Protein AF-0000000073179823 (afdb_homodimer)

Structure (mmCIF, N/CA/C/O backbone):
data_AF-0000000073179823-model_v1
#
loop_
_entity.id
_entity.type
_entity.pdbx_description
1 polymer 'Uncharacterized protein'
#
loop_
_atom_site.group_PDB
_atom_site.id
_atom_site.type_symbol
_atom_site.label_atom_id
_atom_site.label_alt_id
_atom_site.label_comp_id
_atom_site.label_asym_id
_atom_site.label_entity_id
_atom_site.label_seq_id
_atom_site.pdbx_PDB_ins_code
_atom_site.Cartn_x
_atom_site.Cartn_y
_atom_site.Cartn_z
_atom_site.occupancy
_atom_site.B_iso_or_equiv
_atom_site.auth_seq_id
_atom_site.auth_comp_id
_atom_site.auth_asym_id
_atom_site.auth_atom_id
_atom_site.pdbx_PDB_model_num
ATOM 1 N N . MET A 1 1 ? -16.906 -17.562 -15.625 1 57.34 1 MET A N 1
ATOM 2 C CA . MET A 1 1 ? -16.188 -16.344 -15.234 1 57.34 1 MET A CA 1
ATOM 3 C C . MET A 1 1 ? -14.695 -16.5 -15.531 1 57.34 1 MET A C 1
ATOM 5 O O . MET A 1 1 ? -14.164 -17.609 -15.539 1 57.34 1 MET A O 1
ATOM 9 N N . PRO A 1 2 ? -14.234 -15.398 -16.219 1 68.88 2 PRO A N 1
ATOM 10 C CA . PRO A 1 2 ? -12.828 -15.617 -16.562 1 68.88 2 PRO A CA 1
ATOM 11 C C . PRO A 1 2 ? -12 -16.094 -15.367 1 68.88 2 PRO A C 1
ATOM 13 O O . PRO A 1 2 ? -12.305 -15.758 -14.227 1 68.88 2 PRO A O 1
ATOM 16 N N . GLU A 1 3 ? -11.172 -17 -15.492 1 86.12 3 GLU A N 1
ATOM 17 C CA . GLU A 1 3 ? -10.344 -17.562 -14.43 1 86.12 3 GLU A CA 1
ATOM 18 C C . GLU A 1 3 ? -9.469 -16.484 -13.789 1 86.12 3 GLU A C 1
ATOM 20 O O . GLU A 1 3 ? -8.852 -15.672 -14.484 1 86.12 3 GLU A O 1
ATOM 25 N N . LYS A 1 4 ? -9.68 -16.203 -12.453 1 91.19 4 LYS A N 1
ATOM 26 C CA . LYS A 1 4 ? -8.828 -15.273 -11.711 1 91.19 4 LYS A CA 1
ATOM 27 C C . LYS A 1 4 ? -7.359 -15.664 -11.812 1 91.19 4 LYS A C 1
ATOM 29 O O . LYS A 1 4 ? -7.023 -16.844 -11.711 1 91.19 4 LYS A O 1
ATOM 34 N N . HIS A 1 5 ? -6.598 -14.664 -12.148 1 94.62 5 HIS A N 1
ATOM 35 C CA . HIS A 1 5 ? -5.152 -14.875 -12.227 1 94.62 5 HIS A CA 1
ATOM 36 C C . HIS A 1 5 ? -4.395 -13.57 -11.992 1 94.62 5 HIS A C 1
ATOM 38 O O . HIS A 1 5 ? -4.695 -12.555 -12.617 1 94.62 5 HIS A O 1
ATOM 44 N N . ILE A 1 6 ? -3.389 -13.648 -11.102 1 95.81 6 ILE A N 1
ATOM 45 C CA . ILE A 1 6 ? -2.467 -12.539 -10.906 1 95.81 6 ILE A CA 1
ATOM 46 C C . ILE A 1 6 ? -1.133 -12.852 -11.586 1 95.81 6 ILE A C 1
ATOM 48 O O . ILE A 1 6 ? -0.466 -13.828 -11.234 1 95.81 6 ILE A O 1
ATOM 52 N N . SER A 1 7 ? -0.874 -12.07 -12.539 1 95.38 7 SER A N 1
ATOM 53 C CA . SER A 1 7 ? 0.354 -12.336 -13.281 1 95.38 7 SER A CA 1
ATOM 54 C C . SER A 1 7 ? 1.584 -11.906 -12.484 1 95.38 7 SER A C 1
ATOM 56 O O . SER A 1 7 ? 1.504 -11.023 -11.633 1 95.38 7 SER A O 1
ATOM 58 N N . SER A 1 8 ? 2.744 -12.516 -12.758 1 96.5 8 SER A N 1
ATOM 59 C CA . SER A 1 8 ? 4.008 -12.125 -12.141 1 96.5 8 SER A CA 1
ATOM 60 C C . SER A 1 8 ? 4.371 -10.68 -12.492 1 96.5 8 SER A C 1
ATOM 62 O O . SER A 1 8 ? 4.91 -9.953 -11.656 1 96.5 8 SER A O 1
ATOM 64 N N . ASP A 1 9 ? 4.066 -10.289 -13.766 1 96.94 9 ASP A N 1
ATOM 65 C CA . ASP A 1 9 ? 4.355 -8.93 -14.203 1 96.94 9 ASP A CA 1
ATOM 66 C C . ASP A 1 9 ? 3.562 -7.91 -13.383 1 96.94 9 ASP A C 1
ATOM 68 O O . ASP A 1 9 ? 4.078 -6.848 -13.031 1 96.94 9 ASP A O 1
ATOM 72 N N . PHE A 1 10 ? 2.297 -8.25 -13.141 1 97.75 10 PHE A N 1
ATOM 73 C CA . PHE A 1 10 ? 1.471 -7.375 -12.32 1 97.75 10 PHE A CA 1
ATOM 74 C C . PHE A 1 10 ? 2.064 -7.23 -10.922 1 97.75 10 PHE A C 1
ATOM 76 O O . PHE A 1 10 ? 2.164 -6.117 -10.398 1 97.75 10 PHE A O 1
ATOM 83 N N . ILE A 1 11 ? 2.469 -8.281 -10.281 1 98.31 11 ILE A N 1
ATOM 84 C CA . ILE A 1 11 ? 3.039 -8.273 -8.938 1 98.31 11 ILE A CA 1
ATOM 85 C C . ILE A 1 11 ? 4.305 -7.418 -8.922 1 98.31 11 ILE A C 1
ATOM 87 O O . ILE A 1 11 ? 4.453 -6.531 -8.078 1 98.31 11 ILE A O 1
ATOM 91 N N . LYS A 1 12 ? 5.191 -7.645 -9.859 1 98.06 12 LYS A N 1
ATOM 92 C CA . LYS A 1 12 ? 6.453 -6.91 -9.922 1 98.06 12 LYS A CA 1
ATOM 93 C C . LYS A 1 12 ? 6.211 -5.414 -10.086 1 98.06 12 LYS A C 1
ATOM 95 O O . LYS A 1 12 ? 6.793 -4.602 -9.359 1 98.06 12 LYS A O 1
ATOM 100 N N . THR A 1 13 ? 5.359 -5.09 -11.023 1 98.25 13 THR A N 1
ATOM 101 C CA . THR A 1 13 ? 5.082 -3.691 -11.32 1 98.25 13 THR A CA 1
ATOM 102 C C . THR A 1 13 ? 4.465 -2.992 -10.109 1 98.25 13 THR A C 1
ATOM 104 O O . THR A 1 13 ? 4.887 -1.894 -9.742 1 98.25 13 THR A O 1
ATOM 107 N N . THR A 1 14 ? 3.453 -3.639 -9.531 1 98.31 14 THR A N 1
ATOM 108 C CA . THR A 1 14 ? 2.758 -2.984 -8.43 1 98.31 14 THR A CA 1
ATOM 109 C C . THR A 1 14 ? 3.643 -2.932 -7.188 1 98.31 14 THR A C 1
ATOM 111 O O . THR A 1 14 ? 3.582 -1.974 -6.414 1 98.31 14 THR A O 1
ATOM 114 N N . MET A 1 15 ? 4.543 -3.885 -6.93 1 98.12 15 MET A N 1
ATOM 115 C CA . MET A 1 15 ? 5.492 -3.828 -5.824 1 98.12 15 MET A CA 1
ATOM 116 C C . MET A 1 15 ? 6.457 -2.658 -5.988 1 98.12 15 MET A C 1
ATOM 118 O O . MET A 1 15 ? 6.777 -1.969 -5.02 1 98.12 15 MET A O 1
ATOM 122 N N . ASN A 1 16 ? 6.918 -2.477 -7.191 1 98.06 16 ASN A N 1
ATOM 123 C CA . ASN A 1 16 ? 7.789 -1.343 -7.477 1 98.06 16 ASN A CA 1
ATOM 124 C C . ASN A 1 16 ? 7.07 -0.014 -7.262 1 98.06 16 ASN A C 1
ATOM 126 O O . ASN A 1 16 ? 7.648 0.929 -6.719 1 98.06 16 ASN A O 1
ATOM 130 N N . MET A 1 17 ? 5.836 0.072 -7.727 1 98.5 17 MET A N 1
ATOM 131 C CA . MET A 1 17 ? 5.051 1.291 -7.551 1 98.5 17 MET A CA 1
ATOM 132 C C . MET A 1 17 ? 4.828 1.59 -6.074 1 98.5 17 MET A C 1
ATOM 134 O O . MET A 1 17 ? 5 2.727 -5.633 1 98.5 17 MET A O 1
ATOM 138 N N . LEU A 1 18 ? 4.453 0.586 -5.273 1 98.75 18 LEU A N 1
ATOM 139 C CA . LEU A 1 18 ? 4.242 0.751 -3.838 1 98.75 18 LEU A CA 1
ATOM 140 C C . LEU A 1 18 ? 5.527 1.203 -3.15 1 98.75 18 LEU A C 1
ATOM 142 O O . LEU A 1 18 ? 5.504 2.111 -2.316 1 98.75 18 LEU A O 1
ATOM 146 N N . THR A 1 19 ? 6.648 0.586 -3.5 1 98.56 19 THR A N 1
ATOM 147 C CA . THR A 1 19 ? 7.934 0.982 -2.932 1 98.56 19 THR A CA 1
ATOM 148 C C . THR A 1 19 ? 8.242 2.439 -3.262 1 98.56 19 THR A C 1
ATOM 150 O O . THR A 1 19 ? 8.672 3.201 -2.391 1 98.56 19 THR A O 1
ATOM 153 N N . PHE A 1 20 ? 7.984 2.812 -4.484 1 98.62 20 PHE A N 1
ATOM 154 C CA . PHE A 1 20 ? 8.234 4.18 -4.926 1 98.62 20 PHE A CA 1
ATOM 155 C C . PHE A 1 20 ? 7.371 5.168 -4.145 1 98.62 20 PHE A C 1
ATOM 157 O O . PHE A 1 20 ? 7.867 6.18 -3.654 1 98.62 20 PHE A O 1
ATOM 164 N N . ILE A 1 21 ? 6.098 4.875 -4.035 1 98.62 21 ILE A N 1
ATOM 165 C CA . ILE A 1 21 ? 5.176 5.723 -3.291 1 98.62 21 ILE A CA 1
ATOM 166 C C . ILE A 1 21 ? 5.648 5.863 -1.847 1 98.62 21 ILE A C 1
ATOM 168 O O .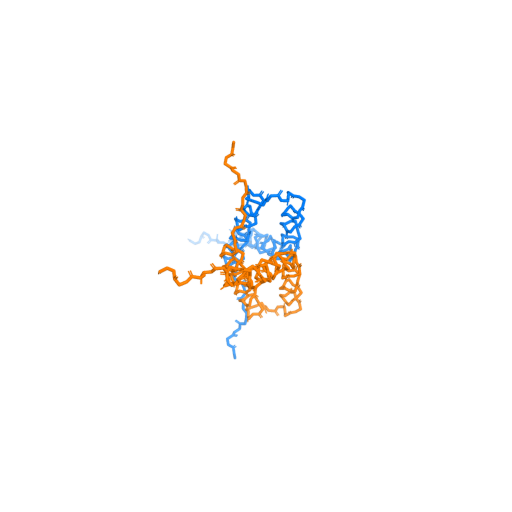 ILE A 1 21 ? 5.727 6.973 -1.315 1 98.62 21 ILE A O 1
ATOM 172 N N . MET A 1 22 ? 6.012 4.773 -1.227 1 98.75 22 MET A N 1
ATOM 173 C CA . MET A 1 22 ? 6.414 4.801 0.177 1 98.75 22 MET A CA 1
ATOM 174 C C . MET A 1 22 ? 7.746 5.527 0.346 1 98.75 22 MET A C 1
ATOM 176 O O . MET A 1 22 ? 7.961 6.211 1.348 1 98.75 22 MET A O 1
ATOM 180 N N . ASP A 1 23 ? 8.641 5.422 -0.61 1 98.62 23 ASP A N 1
ATOM 181 C CA . ASP A 1 23 ? 9.898 6.164 -0.563 1 98.62 23 ASP A CA 1
ATOM 182 C C . ASP A 1 23 ? 9.648 7.668 -0.608 1 98.62 23 ASP A C 1
ATOM 184 O O . ASP A 1 23 ? 10.359 8.445 0.037 1 98.62 23 ASP A O 1
ATOM 188 N N . ARG A 1 24 ? 8.664 8.055 -1.334 1 98.06 24 ARG A N 1
ATOM 189 C CA . ARG A 1 24 ? 8.305 9.469 -1.388 1 98.06 24 ARG A CA 1
ATOM 190 C C . ARG A 1 24 ? 7.75 9.945 -0.048 1 98.06 24 ARG A C 1
ATOM 192 O O . ARG A 1 24 ? 8.016 11.07 0.376 1 98.06 24 ARG A O 1
ATOM 199 N N . TYR A 1 25 ? 7 9.133 0.592 1 98.5 25 TYR A N 1
ATOM 200 C CA . TYR A 1 25 ? 6.562 9.461 1.943 1 98.5 25 TYR A CA 1
ATOM 201 C C . TYR A 1 25 ? 7.754 9.641 2.875 1 98.5 25 TYR A C 1
ATOM 203 O O . TYR A 1 25 ? 7.84 10.633 3.602 1 98.5 25 TYR A O 1
ATOM 211 N N . VAL A 1 26 ? 8.672 8.703 2.883 1 98.12 26 VAL A N 1
ATOM 212 C CA . VAL A 1 26 ? 9.828 8.719 3.77 1 98.12 26 VAL A CA 1
ATOM 213 C C . VAL A 1 26 ? 10.672 9.969 3.496 1 98.12 26 VAL A C 1
ATOM 215 O O . VAL A 1 26 ? 11.164 10.609 4.426 1 98.12 26 VAL A O 1
ATOM 218 N N . THR A 1 27 ? 10.711 10.391 2.232 1 97.31 27 THR A N 1
ATOM 219 C CA . THR A 1 27 ? 11.531 11.523 1.822 1 97.31 27 THR A CA 1
ATOM 220 C C . THR A 1 27 ? 10.891 12.844 2.25 1 97.31 27 THR A C 1
ATOM 222 O O . THR A 1 27 ? 11.594 13.797 2.592 1 97.31 27 THR A O 1
ATOM 225 N N . ASN A 1 28 ? 9.578 12.82 2.273 1 96.88 28 ASN A N 1
ATOM 226 C CA . ASN A 1 28 ? 8.898 14.109 2.377 1 96.88 28 ASN A CA 1
ATOM 227 C C . ASN A 1 28 ? 8.219 14.281 3.732 1 96.88 28 ASN A C 1
ATOM 229 O O . ASN A 1 28 ? 7.832 15.391 4.105 1 96.88 28 ASN A O 1
ATOM 233 N N . ASP A 1 29 ? 8.023 13.219 4.449 1 97.19 29 ASP A N 1
ATOM 234 C CA . ASP A 1 29 ? 7.305 13.281 5.715 1 97.19 29 ASP A CA 1
ATOM 235 C C . ASP A 1 29 ? 8.125 14 6.781 1 97.19 29 ASP A C 1
ATOM 237 O O . ASP A 1 29 ? 9.289 13.664 7.008 1 97.19 29 ASP A O 1
ATOM 241 N N . GLN A 1 30 ? 7.531 14.977 7.445 1 95.44 30 GLN A N 1
ATOM 242 C CA . GLN A 1 30 ? 8.172 15.68 8.547 1 95.44 30 GLN A CA 1
ATOM 243 C C . GLN A 1 30 ? 8.359 14.758 9.75 1 95.44 30 GLN A C 1
ATOM 245 O O . GLN A 1 30 ? 9.172 15.039 10.633 1 95.44 30 GLN A O 1
ATOM 250 N N . ASN A 1 31 ? 7.594 13.641 9.875 1 96.12 31 ASN A N 1
ATOM 251 C CA . ASN A 1 31 ? 7.68 12.617 10.906 1 96.12 31 ASN A CA 1
ATOM 252 C C . ASN A 1 31 ? 8.32 11.336 10.375 1 96.12 31 ASN A C 1
ATOM 254 O O . ASN A 1 31 ? 7.629 10.453 9.867 1 96.12 31 ASN A O 1
ATOM 258 N N . PRO A 1 32 ? 9.609 11.195 10.492 1 95.69 32 PRO A N 1
ATOM 259 C CA . PRO A 1 32 ? 10.328 10.062 9.891 1 95.69 32 PRO A CA 1
ATOM 260 C C . PRO A 1 32 ? 9.891 8.719 10.477 1 95.69 32 PRO A C 1
ATOM 262 O O . PRO A 1 32 ? 9.891 7.711 9.766 1 95.69 32 PRO A O 1
ATOM 265 N N . LYS A 1 33 ? 9.508 8.727 11.75 1 97.38 33 LYS A N 1
ATOM 266 C CA . LYS A 1 33 ? 9.062 7.48 12.359 1 97.38 33 LYS A CA 1
ATOM 267 C C . LYS A 1 33 ? 7.754 6.996 11.742 1 97.38 33 LYS A C 1
ATOM 269 O O . LYS A 1 33 ? 7.586 5.805 11.477 1 97.38 33 LYS A O 1
ATOM 274 N N . ARG A 1 34 ? 6.82 7.871 11.461 1 97.44 34 ARG A N 1
ATOM 275 C CA . ARG A 1 34 ? 5.531 7.551 10.852 1 97.44 34 ARG A CA 1
ATOM 276 C C . ARG A 1 34 ? 5.711 6.969 9.461 1 97.44 34 ARG A C 1
ATOM 278 O O . ARG A 1 34 ? 5.199 5.887 9.156 1 97.44 34 ARG A O 1
ATOM 285 N N . SER A 1 35 ? 6.488 7.617 8.648 1 98.25 35 SER A N 1
ATOM 286 C CA . SER A 1 35 ? 6.629 7.191 7.258 1 98.25 35 SER A CA 1
ATOM 287 C C . SER A 1 35 ? 7.43 5.895 7.156 1 98.25 35 SER A C 1
ATOM 289 O O . SER A 1 35 ? 7.105 5.023 6.344 1 98.25 35 SER A O 1
ATOM 291 N N . SER A 1 36 ? 8.461 5.809 8.016 1 98.44 36 SER A N 1
ATOM 292 C CA . SER A 1 36 ? 9.242 4.578 8.016 1 98.44 36 SER A CA 1
ATOM 293 C C . SER A 1 36 ? 8.398 3.381 8.43 1 98.44 36 SER A C 1
ATOM 295 O O . SER A 1 36 ? 8.492 2.311 7.824 1 98.44 36 SER A O 1
ATOM 297 N N . LEU A 1 37 ? 7.617 3.588 9.5 1 98.62 37 LEU A N 1
ATOM 298 C CA . LEU A 1 37 ? 6.742 2.52 9.969 1 98.62 37 LEU A CA 1
ATOM 299 C C . LEU A 1 37 ? 5.695 2.178 8.914 1 98.62 37 LEU A C 1
ATOM 301 O O . LEU A 1 37 ? 5.426 1.001 8.656 1 98.62 37 LEU A O 1
ATOM 305 N N . ALA A 1 38 ? 5.07 3.127 8.25 1 98.75 38 ALA A N 1
ATOM 306 C CA . ALA A 1 38 ? 4.094 2.895 7.188 1 98.75 38 ALA A CA 1
ATOM 307 C C . ALA A 1 38 ? 4.707 2.104 6.039 1 98.75 38 ALA A C 1
ATOM 309 O O . ALA A 1 38 ? 4.121 1.129 5.562 1 98.75 38 ALA A O 1
ATOM 310 N N . LYS A 1 39 ? 5.914 2.508 5.598 1 98.81 39 LYS A N 1
ATOM 311 C CA . LYS A 1 39 ? 6.609 1.788 4.535 1 98.81 39 LYS A CA 1
ATOM 312 C C . LYS A 1 39 ? 6.828 0.325 4.91 1 98.81 39 LYS A C 1
ATOM 314 O O . LYS A 1 39 ? 6.512 -0.576 4.133 1 98.81 39 LYS A O 1
ATOM 319 N N . LYS A 1 40 ? 7.371 0.151 6.113 1 98.81 40 LYS A N 1
ATOM 320 C CA . LYS A 1 40 ? 7.629 -1.205 6.59 1 98.81 40 LYS A CA 1
ATOM 321 C C . LYS A 1 40 ? 6.352 -2.041 6.586 1 98.81 40 LYS A C 1
ATOM 323 O O . LYS A 1 40 ? 6.355 -3.186 6.125 1 98.81 40 LYS A O 1
ATOM 328 N N . ASN A 1 41 ? 5.262 -1.505 7.043 1 98.88 41 ASN A N 1
ATOM 329 C CA . ASN A 1 41 ? 4.004 -2.232 7.164 1 98.88 41 ASN A CA 1
ATOM 330 C C . ASN A 1 41 ? 3.381 -2.504 5.797 1 98.88 41 ASN A C 1
ATOM 332 O O . ASN A 1 41 ? 2.816 -3.574 5.566 1 98.88 41 ASN A O 1
ATOM 336 N N . VAL A 1 42 ? 3.467 -1.56 4.848 1 98.88 42 VAL A N 1
ATOM 337 C CA . VAL A 1 42 ? 2.965 -1.768 3.492 1 98.88 42 VAL A CA 1
ATOM 338 C C . VAL A 1 42 ? 3.744 -2.895 2.818 1 98.88 42 VAL A C 1
ATOM 340 O O . VAL A 1 42 ? 3.15 -3.811 2.246 1 98.88 42 VAL A O 1
ATOM 343 N N . LEU A 1 43 ? 5.055 -2.82 2.922 1 98.75 43 LEU A N 1
ATOM 344 C CA . LEU A 1 43 ? 5.875 -3.832 2.268 1 98.75 43 LEU A CA 1
ATOM 345 C C . LEU A 1 43 ? 5.676 -5.199 2.916 1 98.75 43 LEU A C 1
ATOM 347 O O . LEU A 1 43 ? 5.66 -6.219 2.229 1 98.75 43 LEU A O 1
ATOM 351 N N . LYS A 1 44 ? 5.512 -5.234 4.254 1 98.75 44 LYS A N 1
ATOM 352 C CA . LYS A 1 44 ? 5.203 -6.48 4.949 1 98.75 44 LYS A CA 1
ATOM 353 C C . LYS A 1 44 ? 3.854 -7.039 4.504 1 98.75 44 LYS A C 1
ATOM 355 O O . LYS A 1 44 ? 3.699 -8.25 4.344 1 98.75 44 LYS A O 1
ATOM 360 N N . ALA A 1 45 ? 2.859 -6.207 4.309 1 98.75 45 ALA A N 1
ATOM 361 C CA . ALA A 1 45 ? 1.531 -6.609 3.854 1 98.75 45 ALA A CA 1
ATOM 362 C C . ALA A 1 45 ? 1.599 -7.289 2.49 1 98.75 45 ALA A C 1
ATOM 364 O O . ALA A 1 45 ? 0.772 -8.148 2.176 1 98.75 45 ALA A O 1
ATOM 365 N N . MET A 1 46 ? 2.639 -7.023 1.702 1 98.69 46 MET A N 1
ATOM 366 C CA . MET A 1 46 ? 2.754 -7.527 0.336 1 98.69 46 MET A CA 1
ATOM 367 C C . MET A 1 46 ? 3.701 -8.719 0.274 1 98.69 46 MET A C 1
ATOM 369 O O . MET A 1 46 ? 3.967 -9.25 -0.805 1 98.69 46 MET A O 1
ATOM 373 N N . SER A 1 47 ? 4.156 -9.195 1.42 1 98.31 47 SER A N 1
ATOM 374 C CA . SER A 1 47 ? 5.203 -10.203 1.473 1 98.31 47 SER A CA 1
ATOM 375 C C . SER A 1 47 ? 4.73 -11.523 0.856 1 98.31 47 SER A C 1
ATOM 377 O O . SER A 1 47 ? 5.523 -12.25 0.259 1 98.31 47 SER A O 1
ATOM 379 N N . SER A 1 48 ? 3.41 -11.859 0.998 1 97.44 48 SER A N 1
ATOM 380 C CA . SER A 1 48 ? 2.895 -13.086 0.4 1 97.44 48 SER A CA 1
ATOM 381 C C . SER A 1 48 ? 3.043 -13.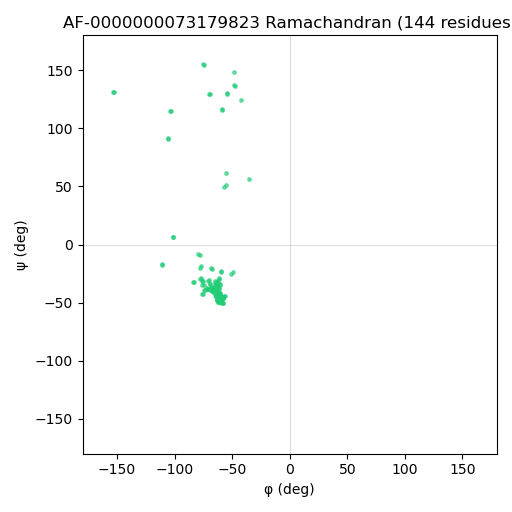07 -1.117 1 97.44 48 SER A C 1
ATOM 383 O O . SER A 1 48 ? 3.26 -14.109 -1.739 1 97.44 48 SER A O 1
ATOM 385 N N . TYR A 1 49 ? 3.006 -11.906 -1.713 1 98.25 49 TYR A N 1
ATOM 386 C CA . TYR A 1 49 ? 3.123 -11.805 -3.164 1 98.25 49 TYR A CA 1
ATOM 387 C C . TYR A 1 49 ? 4.586 -11.82 -3.594 1 98.25 49 TYR A C 1
ATOM 389 O O . TYR A 1 49 ? 4.918 -12.32 -4.672 1 98.25 49 TYR A O 1
ATOM 397 N N . GLN A 1 50 ? 5.426 -11.297 -2.795 1 97.69 50 GLN A N 1
ATOM 398 C CA . GLN A 1 50 ? 6.852 -11.461 -3.045 1 97.69 50 GLN A CA 1
ATOM 399 C C . GLN A 1 50 ? 7.25 -12.93 -3.037 1 97.69 50 GLN A C 1
ATOM 401 O O . GLN A 1 50 ? 8.039 -13.367 -3.877 1 97.69 50 GLN A O 1
ATOM 406 N N . GLN A 1 51 ? 6.691 -13.625 -2.094 1 97.31 51 GLN A N 1
ATOM 407 C CA . GLN A 1 51 ? 6.934 -15.062 -2.016 1 97.31 51 GLN A CA 1
ATOM 408 C C . GLN A 1 51 ? 6.383 -15.781 -3.242 1 97.31 51 GLN A C 1
ATOM 410 O O . GLN A 1 51 ? 7.031 -16.672 -3.795 1 97.31 51 GLN A O 1
ATOM 415 N N . LEU A 1 52 ? 5.176 -15.406 -3.633 1 96.81 52 LEU A N 1
ATOM 416 C CA . LEU A 1 52 ? 4.555 -15.992 -4.816 1 96.81 52 LEU A CA 1
ATOM 417 C C . LEU A 1 52 ? 5.43 -15.781 -6.051 1 96.81 52 LEU A C 1
ATOM 419 O O . LEU A 1 52 ? 5.637 -16.719 -6.832 1 96.81 52 LEU A O 1
ATOM 423 N N . LEU A 1 53 ? 5.93 -14.625 -6.23 1 96.19 53 LEU A N 1
ATOM 424 C CA . LEU A 1 53 ? 6.828 -14.305 -7.336 1 96.19 53 LEU A CA 1
ATOM 425 C C . LEU A 1 53 ? 8.055 -15.211 -7.316 1 96.19 53 LEU A C 1
ATOM 427 O O . LEU A 1 53 ? 8.469 -15.719 -8.359 1 96.19 53 LEU A O 1
ATOM 431 N N . SER A 1 54 ? 8.609 -15.359 -6.164 1 95.88 54 SER A N 1
ATOM 432 C CA . SER A 1 54 ? 9.797 -16.188 -6 1 95.88 54 SER A CA 1
ATOM 433 C C . SER A 1 54 ? 9.5 -17.656 -6.352 1 95.88 54 SER A C 1
ATOM 435 O O . SER A 1 54 ? 10.328 -18.328 -6.969 1 95.88 54 SER A O 1
ATOM 437 N N . GLU A 1 55 ? 8.383 -18.141 -5.926 1 95.19 55 GLU A N 1
ATOM 438 C CA . GLU A 1 55 ? 7.965 -19.5 -6.215 1 95.19 55 GLU A CA 1
ATOM 439 C C . GLU A 1 55 ? 7.785 -19.734 -7.715 1 95.19 55 GLU A C 1
ATOM 441 O O . GLU A 1 55 ? 8.18 -20.766 -8.25 1 95.19 55 GLU A O 1
ATOM 446 N N . ARG A 1 56 ? 7.223 -18.797 -8.367 1 94.62 56 ARG A N 1
ATOM 447 C CA . ARG A 1 56 ? 7.031 -18.891 -9.812 1 94.62 56 ARG A CA 1
ATOM 448 C C . ARG A 1 56 ? 8.375 -18.875 -10.539 1 94.62 56 ARG A C 1
ATOM 450 O O . ARG A 1 56 ? 8.562 -19.609 -11.516 1 94.62 56 ARG A O 1
ATOM 457 N N . LYS A 1 57 ? 9.234 -18.062 -10.07 1 94.12 57 LYS A N 1
ATOM 458 C CA . LYS A 1 57 ? 10.578 -18.016 -10.656 1 94.12 57 LYS A CA 1
ATOM 459 C C . LYS A 1 57 ? 11.297 -19.344 -10.492 1 94.12 57 LYS A C 1
ATOM 461 O O . LYS A 1 57 ? 11.922 -19.844 -11.43 1 94.12 57 LYS A O 1
ATOM 466 N N . LYS A 1 58 ? 11.172 -19.969 -9.359 1 94.38 58 LYS A N 1
ATOM 467 C CA . LYS A 1 58 ? 11.797 -21.25 -9.078 1 94.38 58 LYS A CA 1
ATOM 468 C C . LYS A 1 58 ? 11.195 -22.359 -9.953 1 94.38 58 LYS A C 1
ATOM 470 O O . LYS A 1 58 ? 11.922 -23.234 -10.438 1 94.38 58 LYS A O 1
ATOM 475 N N . ALA A 1 59 ? 9.898 -22.281 -10.172 1 91.94 59 ALA A N 1
ATOM 476 C CA . ALA A 1 59 ? 9.219 -23.281 -10.992 1 91.94 59 ALA A CA 1
ATOM 477 C C . ALA A 1 59 ? 9.656 -23.188 -12.445 1 91.94 59 ALA A C 1
ATOM 479 O O . ALA A 1 59 ? 9.812 -24.219 -13.117 1 91.94 59 ALA A O 1
ATOM 480 N N . LEU A 1 60 ? 9.82 -22 -12.898 1 89.31 60 LEU A N 1
ATOM 481 C CA . LEU A 1 60 ? 10.289 -21.797 -14.258 1 89.31 60 LEU A CA 1
ATOM 482 C C . LEU A 1 60 ? 11.734 -22.266 -14.422 1 89.31 60 LEU A C 1
ATOM 484 O O . LEU A 1 60 ? 12.094 -22.844 -15.453 1 89.31 60 LEU A O 1
ATOM 488 N N . ASP A 1 61 ? 12.523 -22.016 -13.484 1 89 61 ASP A N 1
ATOM 489 C CA . ASP A 1 61 ? 13.93 -22.422 -13.508 1 89 61 ASP A CA 1
ATOM 490 C C . ASP A 1 61 ? 14.07 -23.938 -13.406 1 89 61 ASP A C 1
ATOM 492 O O . ASP A 1 61 ? 14.93 -24.531 -14.062 1 89 61 ASP A O 1
ATOM 496 N N . ASP A 1 62 ? 13.242 -24.562 -12.617 1 85.19 62 ASP A N 1
ATOM 497 C CA . ASP A 1 62 ? 13.266 -26 -12.43 1 85.19 62 ASP A CA 1
ATOM 498 C C . ASP A 1 62 ? 12.664 -26.719 -13.641 1 85.19 62 ASP A C 1
ATOM 500 O O . ASP A 1 62 ? 13.086 -27.828 -13.984 1 85.19 62 ASP A O 1
ATOM 504 N N . GLY A 1 63 ? 11.477 -26.219 -14.242 1 71.19 63 GLY A N 1
ATOM 505 C CA . GLY A 1 63 ? 10.922 -26.797 -15.453 1 71.19 63 GLY A CA 1
ATOM 506 C C . GLY A 1 63 ? 11.828 -26.641 -16.656 1 71.19 63 GLY A C 1
ATOM 507 O O . GLY A 1 63 ? 11.672 -27.344 -17.656 1 71.19 63 GLY A O 1
ATOM 508 N N . GLY A 1 64 ? 12.461 -25.578 -16.828 1 59.34 64 GLY A N 1
ATOM 509 C CA . GLY A 1 64 ? 13.477 -25.484 -17.859 1 59.34 64 GLY A CA 1
ATOM 510 C C . GLY A 1 64 ? 14.484 -26.625 -17.797 1 59.34 64 GLY A C 1
ATOM 511 O O . GLY A 1 64 ? 15.156 -26.906 -18.797 1 59.34 64 GLY A O 1
ATOM 512 N N . VAL A 1 65 ? 14.648 -27.188 -16.688 1 54.59 65 VAL A N 1
ATOM 513 C CA . VAL A 1 65 ? 15.625 -28.281 -16.688 1 54.59 65 VAL A CA 1
ATOM 514 C C . VAL A 1 65 ? 15.008 -29.531 -17.312 1 54.59 65 VAL A C 1
ATOM 516 O O . VAL A 1 65 ? 15.719 -30.375 -17.859 1 54.59 65 VAL A O 1
ATOM 519 N N . LYS A 1 66 ? 13.758 -29.828 -17.297 1 51.38 66 LYS A N 1
ATOM 520 C CA . LYS A 1 66 ? 13.266 -31.094 -17.859 1 51.38 66 LYS A CA 1
ATOM 521 C C . LYS A 1 66 ? 13.281 -31.047 -19.375 1 51.38 66 LYS A C 1
ATOM 523 O O . LYS A 1 66 ? 13.32 -32.094 -20.031 1 51.38 66 LYS A O 1
ATOM 528 N N . VAL A 1 67 ? 13.023 -29.906 -20.094 1 48.53 67 VAL A N 1
ATOM 529 C CA . VAL A 1 67 ? 12.883 -30.062 -21.531 1 48.53 67 VAL A CA 1
ATOM 530 C C . VAL A 1 67 ? 14.258 -30.203 -22.172 1 48.53 67 VAL A C 1
ATOM 532 O O . VAL A 1 67 ? 14.375 -30.328 -23.391 1 48.53 67 VAL A O 1
ATOM 535 N N . LEU A 1 68 ? 15.281 -29.766 -21.453 1 46.47 68 LEU A N 1
ATOM 536 C CA . LEU A 1 68 ? 16.484 -29.797 -22.25 1 46.47 68 LEU A CA 1
ATOM 537 C C . LEU A 1 68 ? 16.859 -31.234 -22.625 1 46.47 68 LEU A C 1
ATOM 539 O O . LEU A 1 68 ? 17.594 -31.469 -23.594 1 46.47 68 LEU A O 1
ATOM 543 N N . GLU A 1 69 ? 16.609 -32.094 -21.766 1 41.41 69 GLU A N 1
ATOM 544 C CA . GLU A 1 69 ? 17.281 -33.312 -22.172 1 41.41 69 GLU A CA 1
ATOM 545 C C . GLU A 1 69 ? 16.562 -33.969 -23.344 1 41.41 69 GLU A C 1
ATOM 547 O O . GLU A 1 69 ? 17.156 -34.781 -24.078 1 41.41 69 GLU A O 1
ATOM 552 N N . ASP A 1 70 ? 15.164 -33.969 -23.359 1 38.66 70 ASP A N 1
ATOM 553 C CA . ASP A 1 70 ? 14.648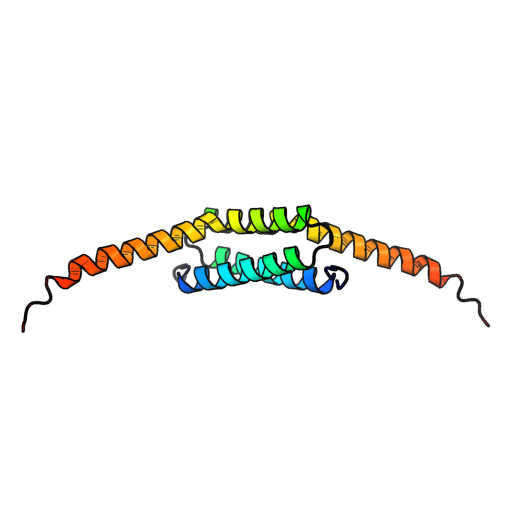 -34.938 -24.328 1 38.66 70 ASP A CA 1
ATOM 554 C C . ASP A 1 70 ? 14.742 -34.406 -25.75 1 38.66 70 ASP A C 1
ATOM 556 O O . ASP A 1 70 ? 14.102 -34.938 -26.656 1 38.66 70 ASP A O 1
ATOM 560 N N . GLY A 1 71 ? 15.078 -33.125 -25.969 1 36.62 71 GLY A N 1
ATOM 561 C CA . GLY A 1 71 ? 15.234 -32.75 -27.359 1 36.62 71 GLY A CA 1
ATOM 562 C C . GLY A 1 71 ? 16.234 -33.625 -28.094 1 36.62 71 GLY A C 1
ATOM 563 O O . GLY A 1 71 ? 17.453 -33.5 -27.891 1 36.62 71 GLY A O 1
ATOM 564 N N . ASP A 1 72 ? 16.031 -34.969 -28.219 1 37.38 72 ASP A N 1
ATOM 565 C CA . ASP A 1 72 ? 16.719 -35.844 -29.141 1 37.38 72 ASP A CA 1
ATOM 566 C C . ASP A 1 72 ? 16.859 -35.219 -30.516 1 37.38 72 ASP A C 1
ATOM 568 O O . ASP A 1 72 ? 15.945 -34.531 -30.984 1 37.38 72 ASP A O 1
ATOM 572 N N . VAL A 1 73 ? 18.109 -35.094 -31.094 1 41.81 73 VAL A N 1
ATOM 573 C CA . VAL A 1 73 ? 18.891 -34.969 -32.312 1 41.81 73 VAL A CA 1
ATOM 574 C C . VAL A 1 73 ? 18.266 -35.781 -33.438 1 41.81 73 VAL A C 1
ATOM 576 O O . VAL A 1 73 ? 18.219 -37 -33.344 1 41.81 73 VAL A O 1
ATOM 579 N N . LYS A 1 74 ? 16.781 -35.438 -33.781 1 30.59 74 LYS A N 1
ATOM 580 C CA . LYS A 1 74 ? 16.641 -35.844 -35.156 1 30.59 74 LYS A CA 1
ATOM 581 C C . LYS A 1 74 ? 17.312 -34.844 -36.094 1 30.59 74 LYS A C 1
ATOM 583 O O . LYS A 1 74 ? 17.312 -33.656 -35.844 1 30.59 74 LYS A O 1
ATOM 588 N N . MET B 1 1 ? 18.078 22.766 3.699 1 57.12 1 MET B N 1
ATOM 589 C CA . MET B 1 1 ? 17.375 21.688 3.014 1 57.12 1 MET B CA 1
ATOM 590 C C . MET B 1 1 ? 15.883 22 2.898 1 57.12 1 MET B C 1
ATOM 592 O O . MET B 1 1 ? 15.336 22.734 3.732 1 57.12 1 MET B O 1
ATOM 596 N N . PRO B 1 2 ? 15.453 21.844 1.607 1 68.81 2 PRO B N 1
ATOM 597 C CA . PRO B 1 2 ? 14.047 22.25 1.526 1 68.81 2 PRO B CA 1
ATOM 598 C C . PRO B 1 2 ? 13.188 21.641 2.635 1 68.81 2 PRO B C 1
ATOM 600 O O . PRO B 1 2 ? 13.484 20.547 3.113 1 68.81 2 PRO B O 1
ATOM 603 N N . GLU B 1 3 ? 12.359 22.312 3.234 1 86 3 GLU B N 1
ATOM 604 C CA . GLU B 1 3 ? 11.5 21.859 4.332 1 86 3 GLU B CA 1
ATOM 605 C C . GLU B 1 3 ? 10.625 20.688 3.91 1 86 3 GLU B C 1
ATOM 607 O O . GLU B 1 3 ? 10.016 20.719 2.84 1 86 3 GLU B O 1
ATOM 612 N N . LYS B 1 4 ? 10.828 19.469 4.555 1 91 4 LYS B N 1
ATOM 613 C CA . LYS B 1 4 ? 9.977 18.312 4.312 1 91 4 LYS B CA 1
ATOM 614 C C . LYS B 1 4 ? 8.508 18.656 4.535 1 91 4 LYS B C 1
ATOM 616 O O . LYS B 1 4 ? 8.164 19.328 5.5 1 91 4 LYS B O 1
ATOM 621 N N . HIS B 1 5 ? 7.742 18.297 3.529 1 94.5 5 HIS B N 1
ATOM 622 C CA . HIS B 1 5 ? 6.301 18.484 3.625 1 94.5 5 HIS B CA 1
ATOM 623 C C . HIS B 1 5 ? 5.547 17.484 2.76 1 94.5 5 HIS B C 1
ATOM 625 O O . HIS B 1 5 ? 5.855 17.328 1.578 1 94.5 5 HIS B O 1
ATOM 631 N N . ILE B 1 6 ? 4.531 16.844 3.393 1 95.88 6 ILE B N 1
ATOM 632 C CA . ILE B 1 6 ? 3.609 16 2.645 1 95.88 6 ILE B CA 1
ATOM 633 C C . ILE B 1 6 ? 2.291 16.734 2.424 1 95.88 6 ILE B C 1
ATOM 635 O O . ILE B 1 6 ? 1.604 17.094 3.383 1 95.88 6 ILE B O 1
ATOM 639 N N . SER B 1 7 ? 2.064 16.984 1.196 1 95.38 7 SER B N 1
ATOM 640 C CA . SER B 1 7 ? 0.852 17.734 0.902 1 95.38 7 SER B CA 1
ATOM 641 C C . SER B 1 7 ? -0.392 16.875 1.057 1 95.38 7 SER B C 1
ATOM 643 O O . SER B 1 7 ? -0.323 15.641 0.919 1 95.38 7 SER B O 1
ATOM 645 N N . SER B 1 8 ? -1.552 17.469 1.33 1 96.5 8 SER B N 1
ATOM 646 C CA . SER B 1 8 ? -2.826 16.766 1.395 1 96.5 8 SER B CA 1
ATOM 647 C C . SER B 1 8 ? -3.168 16.125 0.055 1 96.5 8 SER B C 1
ATOM 649 O O . SER B 1 8 ? -3.713 15.016 0.013 1 96.5 8 SER B O 1
ATOM 651 N N . ASP B 1 9 ? -2.84 16.875 -1.045 1 96.88 9 ASP B N 1
ATOM 652 C CA . ASP B 1 9 ? -3.107 16.344 -2.379 1 96.88 9 ASP B CA 1
ATOM 653 C C . ASP B 1 9 ? -2.322 15.055 -2.625 1 96.88 9 ASP B C 1
ATOM 655 O O . ASP B 1 9 ? -2.838 14.117 -3.234 1 96.88 9 ASP B O 1
ATOM 659 N N . PHE B 1 10 ? -1.06 15.07 -2.201 1 97.75 10 PHE B N 1
ATOM 660 C CA . PHE B 1 10 ? -0.247 13.867 -2.336 1 97.75 10 PHE B CA 1
ATOM 661 C C . PHE B 1 10 ? -0.87 12.703 -1.572 1 97.75 10 PHE B C 1
ATOM 663 O O . PHE B 1 10 ? -0.976 11.594 -2.1 1 97.75 10 PHE B O 1
ATOM 670 N N . ILE B 1 11 ? -1.292 12.875 -0.348 1 98.31 11 ILE B N 1
ATOM 671 C CA . ILE B 1 11 ? -1.891 11.836 0.486 1 98.31 11 ILE B CA 1
ATOM 672 C C . ILE B 1 11 ? -3.148 11.297 -0.188 1 98.31 11 ILE B C 1
ATOM 674 O O . ILE B 1 11 ? -3.309 10.078 -0.336 1 98.31 11 ILE B O 1
ATOM 678 N N . LYS B 1 12 ? -4.02 12.172 -0.633 1 98 12 LYS B N 1
ATOM 679 C CA . LYS B 1 12 ? -5.27 11.758 -1.261 1 98 12 LYS B CA 1
ATOM 680 C C . LYS B 1 12 ? -5.012 10.93 -2.516 1 98 12 LYS B C 1
ATOM 682 O O . LYS B 1 12 ? -5.602 9.859 -2.691 1 98 12 LYS B O 1
ATOM 687 N N . THR B 1 13 ? -4.148 11.445 -3.336 1 98.31 13 THR B N 1
ATOM 688 C CA . THR B 1 13 ? -3.852 10.781 -4.602 1 98.31 13 THR B CA 1
ATOM 689 C C . THR B 1 13 ? -3.254 9.398 -4.355 1 98.31 13 THR B C 1
ATOM 691 O O . THR B 1 13 ? -3.67 8.414 -4.98 1 98.31 13 THR B O 1
ATOM 694 N N . THR B 1 14 ? -2.254 9.359 -3.471 1 98.31 14 THR B N 1
ATOM 695 C CA . THR B 1 14 ? -1.573 8.086 -3.26 1 98.31 14 THR B CA 1
ATOM 696 C C . THR B 1 14 ? -2.48 7.102 -2.525 1 98.31 14 THR B C 1
ATOM 698 O O . THR B 1 14 ? -2.426 5.895 -2.771 1 98.31 14 THR B O 1
ATOM 701 N N . MET B 1 15 ? -3.4 7.508 -1.66 1 98.19 15 MET B N 1
ATOM 702 C CA . MET B 1 15 ? -4.371 6.629 -1.016 1 98.19 15 MET B CA 1
ATOM 703 C C . MET B 1 15 ? -5.32 6.02 -2.043 1 98.19 15 MET B C 1
ATOM 705 O O . MET B 1 15 ? -5.648 4.836 -1.968 1 98.19 15 MET B O 1
ATOM 709 N N . ASN B 1 16 ? -5.75 6.84 -2.939 1 98.06 16 ASN B N 1
ATOM 710 C CA . ASN B 1 16 ? -6.609 6.344 -4.012 1 98.06 16 ASN B CA 1
ATOM 711 C C . ASN B 1 16 ? -5.883 5.328 -4.887 1 98.06 16 ASN B C 1
ATOM 713 O O . ASN B 1 16 ? -6.461 4.312 -5.277 1 98.06 16 ASN B O 1
ATOM 717 N N . MET B 1 17 ? -4.629 5.625 -5.23 1 98.5 17 MET B N 1
ATOM 718 C CA . MET B 1 17 ? -3.836 4.707 -6.043 1 98.5 17 MET B CA 1
ATOM 719 C C . MET B 1 17 ? -3.641 3.375 -5.328 1 98.5 17 MET B C 1
ATOM 721 O O . MET B 1 17 ? -3.818 2.314 -5.93 1 98.5 17 MET B O 1
ATOM 725 N N . LEU B 1 18 ? -3.289 3.381 -4.039 1 98.75 18 LEU B N 1
ATOM 726 C CA . LEU B 1 18 ? -3.107 2.168 -3.248 1 98.75 18 LEU B CA 1
ATOM 727 C C . LEU B 1 18 ? -4.398 1.36 -3.186 1 98.75 18 LEU B C 1
ATOM 729 O O . LEU B 1 18 ? -4.383 0.139 -3.355 1 98.75 18 LEU B O 1
ATOM 733 N N . THR B 1 19 ? -5.52 2.037 -2.953 1 98.56 19 THR B N 1
ATOM 734 C CA . THR B 1 19 ? -6.812 1.359 -2.922 1 98.56 19 THR B CA 1
ATOM 735 C C . THR B 1 19 ? -7.105 0.688 -4.258 1 98.56 19 THR B C 1
ATOM 737 O O . THR B 1 19 ? -7.539 -0.466 -4.301 1 98.56 19 THR B O 1
ATOM 740 N N . PHE B 1 20 ? -6.816 1.392 -5.324 1 98.62 20 PHE B N 1
ATOM 741 C CA . PHE B 1 20 ? -7.047 0.861 -6.664 1 98.62 20 PHE B CA 1
ATOM 742 C C . PHE B 1 20 ? -6.188 -0.374 -6.91 1 98.62 20 PHE B C 1
ATOM 744 O O . PHE B 1 20 ? -6.684 -1.396 -7.387 1 98.62 20 PHE B O 1
ATOM 751 N N . ILE B 1 21 ? -4.922 -0.281 -6.594 1 98.62 21 ILE B N 1
ATOM 752 C CA . ILE B 1 21 ? -4.004 -1.402 -6.758 1 98.62 21 ILE B CA 1
ATOM 753 C C . ILE B 1 21 ? -4.5 -2.6 -5.953 1 98.62 21 ILE B C 1
ATOM 755 O O . ILE B 1 21 ? -4.578 -3.717 -6.473 1 98.62 21 ILE B O 1
ATOM 759 N N . MET B 1 22 ? -4.891 -2.385 -4.73 1 98.75 22 MET B N 1
ATOM 760 C CA . MET B 1 22 ? -5.316 -3.484 -3.867 1 98.75 22 MET B CA 1
ATOM 761 C C . MET B 1 22 ? -6.645 -4.066 -4.34 1 98.75 22 MET B C 1
ATOM 763 O O . MET B 1 22 ? -6.871 -5.273 -4.238 1 98.75 22 MET B O 1
ATOM 767 N N . ASP B 1 23 ? -7.523 -3.25 -4.883 1 98.62 23 ASP B N 1
ATOM 768 C CA . ASP B 1 23 ? -8.773 -3.75 -5.449 1 98.62 23 ASP B CA 1
ATOM 769 C C . ASP B 1 23 ? -8.508 -4.68 -6.629 1 98.62 23 ASP B C 1
ATOM 771 O O . ASP B 1 23 ? -9.219 -5.66 -6.828 1 98.62 23 ASP B O 1
ATOM 775 N N . ARG B 1 24 ? -7.504 -4.379 -7.383 1 98.06 24 ARG B N 1
ATOM 776 C CA . ARG B 1 24 ? -7.133 -5.242 -8.5 1 98.06 24 ARG B CA 1
ATOM 777 C C . ARG B 1 24 ? -6.594 -6.578 -8 1 98.06 24 ARG B C 1
ATOM 779 O O . ARG B 1 24 ? -6.852 -7.621 -8.609 1 98.06 24 ARG B O 1
ATOM 786 N N . TYR B 1 25 ? -5.855 -6.566 -6.953 1 98.5 25 TYR B N 1
ATOM 787 C CA . TYR B 1 25 ? -5.441 -7.82 -6.336 1 98.5 25 TYR B CA 1
ATOM 788 C C . TYR B 1 25 ? -6.652 -8.641 -5.906 1 98.5 25 TYR B C 1
ATOM 790 O O . TYR B 1 25 ? -6.746 -9.828 -6.223 1 98.5 25 TYR B O 1
ATOM 798 N N . VAL B 1 26 ? -7.574 -8.039 -5.184 1 98.06 26 VAL B N 1
ATOM 799 C CA . VAL B 1 26 ? -8.75 -8.727 -4.656 1 98.06 26 VAL B CA 1
ATOM 800 C C . VAL B 1 26 ? -9.57 -9.297 -5.809 1 98.06 26 VAL B C 1
ATOM 802 O O . VAL B 1 26 ? -10.078 -10.422 -5.719 1 98.06 26 VAL B O 1
ATOM 805 N N . THR B 1 27 ? -9.602 -8.594 -6.938 1 97.31 27 THR B N 1
ATOM 806 C CA . THR B 1 27 ? -10.406 -9 -8.086 1 97.31 27 THR B CA 1
ATOM 807 C C . THR B 1 27 ? -9.758 -10.172 -8.82 1 97.31 27 THR B C 1
ATOM 809 O O . THR B 1 27 ? -10.461 -11.039 -9.352 1 97.31 27 THR B O 1
ATOM 812 N N . ASN B 1 28 ? -8.453 -10.195 -8.781 1 96.88 28 ASN B N 1
ATOM 813 C CA . ASN B 1 28 ? -7.766 -11.102 -9.695 1 96.88 28 ASN B CA 1
ATOM 814 C C . ASN B 1 28 ? -7.105 -12.258 -8.953 1 96.88 28 ASN B C 1
ATOM 816 O O . ASN B 1 28 ? -6.715 -13.25 -9.562 1 96.88 28 ASN B O 1
ATOM 820 N N . ASP B 1 29 ? -6.914 -12.125 -7.672 1 97.12 29 ASP B N 1
ATOM 821 C CA . ASP B 1 29 ? -6.207 -13.148 -6.902 1 97.12 29 ASP B CA 1
ATOM 822 C C . ASP B 1 29 ? -7.039 -14.422 -6.793 1 97.12 29 ASP B C 1
ATOM 824 O O . ASP B 1 29 ? -8.203 -14.383 -6.402 1 97.12 29 ASP B O 1
ATOM 828 N N . GLN B 1 30 ? -6.438 -15.555 -7.117 1 95.44 30 GLN B N 1
ATOM 829 C CA . GLN B 1 30 ? -7.09 -16.844 -6.969 1 95.44 30 GLN B CA 1
ATOM 830 C C . GLN B 1 30 ? -7.297 -17.188 -5.496 1 95.44 30 GLN B C 1
ATOM 832 O O . GLN B 1 30 ? -8.125 -18.047 -5.164 1 95.44 30 GLN B O 1
ATOM 837 N N . ASN B 1 31 ? -6.555 -16.578 -4.547 1 96.12 31 ASN B N 1
ATOM 838 C CA . ASN B 1 31 ? -6.668 -16.719 -3.1 1 96.12 31 ASN B CA 1
ATOM 839 C C . ASN B 1 31 ? -7.312 -15.5 -2.461 1 96.12 31 ASN B C 1
ATOM 841 O O . ASN B 1 31 ? -6.621 -14.547 -2.092 1 96.12 31 ASN B O 1
ATOM 845 N N . PRO B 1 32 ? -8.609 -15.492 -2.309 1 95.69 32 PRO B N 1
ATOM 846 C CA . PRO B 1 32 ? -9.328 -14.305 -1.825 1 95.69 32 PRO B CA 1
ATOM 847 C C . PRO B 1 32 ? -8.914 -13.906 -0.41 1 95.69 32 PRO B C 1
ATOM 849 O O . PRO B 1 32 ? -8.922 -12.719 -0.077 1 95.69 32 PRO B O 1
ATOM 852 N N . LYS B 1 33 ? -8.562 -14.898 0.407 1 97.38 33 LYS B N 1
ATOM 853 C CA . LYS B 1 33 ? -8.141 -14.578 1.769 1 97.38 33 LYS B CA 1
ATOM 854 C C . LYS B 1 33 ? -6.828 -13.797 1.771 1 97.38 33 LYS B C 1
ATOM 856 O O . LYS B 1 33 ? -6.668 -12.844 2.531 1 97.38 33 LYS B O 1
ATOM 861 N N . ARG B 1 34 ? -5.875 -14.148 0.939 1 97.44 34 ARG B N 1
ATOM 862 C CA . ARG B 1 34 ? -4.582 -13.484 0.823 1 97.44 34 ARG B CA 1
ATOM 863 C C . ARG B 1 34 ? -4.746 -12.039 0.38 1 97.44 34 ARG B C 1
ATOM 865 O O . ARG B 1 34 ? -4.238 -11.125 1.034 1 97.44 34 ARG B O 1
ATOM 872 N N . SER B 1 35 ? -5.504 -11.805 -0.664 1 98.25 35 SER B N 1
ATOM 873 C CA . SER B 1 35 ? -5.625 -10.461 -1.222 1 98.25 35 SER B CA 1
ATOM 874 C C . SER B 1 35 ? -6.43 -9.555 -0.301 1 98.25 35 SER B C 1
ATOM 876 O O . SER B 1 35 ? -6.102 -8.375 -0.14 1 98.25 35 SER B O 1
ATOM 878 N N . SER B 1 36 ? -7.469 -10.156 0.305 1 98.38 36 SER B N 1
ATOM 879 C CA . SER B 1 36 ? -8.266 -9.367 1.241 1 98.38 36 SER B CA 1
ATOM 880 C C . SER B 1 36 ? -7.43 -8.938 2.443 1 98.38 36 SER B C 1
ATOM 882 O O . SER B 1 36 ? -7.52 -7.785 2.885 1 98.38 36 SER B O 1
ATOM 884 N N . LEU B 1 37 ? -6.672 -9.891 2.975 1 98.62 37 LEU B N 1
ATOM 885 C CA . LEU B 1 37 ? -5.809 -9.586 4.113 1 98.62 37 LEU B CA 1
ATOM 886 C C . LEU B 1 37 ? -4.746 -8.562 3.729 1 98.62 37 LEU B C 1
ATOM 888 O O . LEU B 1 37 ? -4.484 -7.617 4.48 1 98.62 37 LEU B O 1
ATOM 892 N N . ALA B 1 38 ? -4.105 -8.672 2.584 1 98.75 38 ALA B N 1
ATOM 893 C CA . ALA B 1 38 ? -3.115 -7.711 2.105 1 98.75 38 ALA B CA 1
ATOM 894 C C . ALA B 1 38 ? -3.719 -6.316 1.974 1 98.75 38 ALA B C 1
ATOM 896 O O . ALA B 1 38 ? -3.131 -5.332 2.432 1 98.75 38 ALA B O 1
ATOM 897 N N . LYS B 1 39 ? -4.922 -6.211 1.363 1 98.81 39 LYS B N 1
ATOM 898 C CA . LYS B 1 39 ? -5.609 -4.934 1.229 1 98.81 39 LYS B CA 1
ATOM 899 C C . LYS B 1 39 ? -5.848 -4.289 2.594 1 98.81 39 LYS B C 1
ATOM 901 O O . LYS B 1 39 ? -5.523 -3.117 2.799 1 98.81 39 LYS B O 1
ATOM 906 N N . LYS B 1 40 ? -6.406 -5.098 3.482 1 98.81 40 LYS B N 1
ATOM 907 C CA . LYS B 1 40 ? -6.684 -4.598 4.824 1 98.81 40 LYS B CA 1
ATOM 908 C C . LYS B 1 40 ? -5.418 -4.078 5.496 1 98.81 40 LYS B C 1
ATOM 910 O O . LYS B 1 40 ? -5.422 -2.994 6.086 1 98.81 40 LYS B O 1
ATOM 915 N N . ASN B 1 41 ? -4.332 -4.781 5.395 1 98.88 41 ASN B N 1
ATOM 916 C CA . ASN B 1 41 ? -3.086 -4.426 6.062 1 98.88 41 ASN B CA 1
ATOM 917 C C . ASN B 1 41 ? -2.434 -3.205 5.414 1 98.88 41 ASN B C 1
ATOM 919 O O . ASN B 1 41 ? -1.875 -2.354 6.109 1 98.88 41 ASN B O 1
ATOM 923 N N . VAL B 1 42 ? -2.496 -3.074 4.07 1 98.88 42 VAL B N 1
ATOM 924 C CA . VAL B 1 42 ? -1.967 -1.901 3.381 1 98.88 42 VAL B CA 1
ATOM 925 C C . VAL B 1 42 ? -2.742 -0.657 3.809 1 98.88 42 VAL B C 1
ATOM 927 O O . VAL B 1 42 ? -2.146 0.362 4.164 1 98.88 42 VAL B O 1
ATOM 930 N N . LEU B 1 43 ? -4.055 -0.772 3.795 1 98.75 43 LEU B N 1
ATOM 931 C CA . LEU B 1 43 ? -4.875 0.383 4.141 1 98.75 43 LEU B CA 1
ATOM 932 C C . LEU B 1 43 ? -4.707 0.748 5.613 1 98.75 43 LEU B C 1
ATOM 934 O O . LEU B 1 43 ? -4.699 1.929 5.969 1 98.75 43 LEU B O 1
ATOM 938 N N . LYS B 1 44 ? -4.555 -0.257 6.484 1 98.75 44 LYS B N 1
ATOM 939 C CA . LYS B 1 44 ? -4.27 -0.003 7.895 1 98.75 44 LYS B CA 1
ATOM 940 C C . LYS B 1 44 ? -2.92 0.682 8.07 1 98.75 44 LYS B C 1
ATOM 942 O O . LYS B 1 44 ? -2.773 1.574 8.906 1 98.75 44 LYS B O 1
ATOM 947 N N . ALA B 1 45 ? -1.918 0.291 7.324 1 98.75 45 ALA B N 1
ATOM 948 C CA . ALA B 1 45 ? -0.585 0.886 7.375 1 98.75 45 ALA B CA 1
ATOM 949 C C . ALA B 1 45 ? -0.635 2.373 7.031 1 98.75 45 ALA B C 1
ATOM 951 O O . ALA B 1 45 ? 0.193 3.154 7.508 1 98.75 45 ALA B O 1
ATOM 952 N N . MET B 1 46 ? -1.664 2.818 6.309 1 98.75 46 MET B N 1
ATOM 953 C CA . MET B 1 46 ? -1.764 4.195 5.824 1 98.75 46 MET B CA 1
ATOM 954 C C . MET B 1 46 ? -2.717 5.008 6.691 1 98.75 46 MET B C 1
ATOM 956 O O . MET B 1 46 ? -2.969 6.18 6.414 1 98.75 46 MET B O 1
ATOM 960 N N . SER B 1 47 ? -3.188 4.426 7.777 1 98.31 47 SER B N 1
ATOM 961 C CA . SER B 1 47 ? -4.242 5.039 8.578 1 98.31 47 SER B CA 1
ATOM 962 C C . SER B 1 47 ? -3.771 6.348 9.203 1 98.31 47 SER B C 1
ATOM 964 O O . SER B 1 47 ? -4.559 7.277 9.375 1 98.31 47 SER B O 1
ATOM 966 N N . SER B 1 48 ? -2.455 6.449 9.578 1 97.38 48 SER B N 1
ATOM 967 C CA . SER B 1 48 ? -1.938 7.684 10.156 1 97.38 48 SER B CA 1
ATOM 968 C C . SER B 1 48 ? -2.062 8.844 9.172 1 97.38 48 SER B C 1
ATOM 970 O O . SER B 1 48 ? -2.279 9.992 9.578 1 97.38 48 SER B O 1
ATOM 972 N N . TYR B 1 49 ? -2.014 8.562 7.895 1 98.25 49 TYR B N 1
ATOM 973 C CA . TYR B 1 49 ? -2.104 9.617 6.891 1 98.25 49 TYR B CA 1
ATOM 974 C C . TYR B 1 49 ? -3.559 9.969 6.602 1 98.25 49 TYR B C 1
ATOM 976 O O . TYR B 1 49 ? -3.875 11.125 6.301 1 98.25 49 TYR B O 1
ATOM 984 N N . GLN B 1 50 ? -4.402 9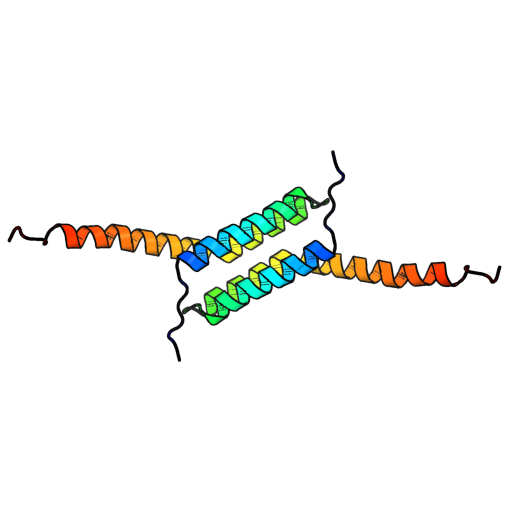.023 6.688 1 97.69 50 GLN B N 1
ATOM 985 C CA . GLN B 1 50 ? -5.828 9.328 6.625 1 97.69 50 GLN B CA 1
ATOM 986 C C . GLN B 1 50 ? -6.238 10.266 7.758 1 97.69 50 GLN B C 1
ATOM 988 O O . 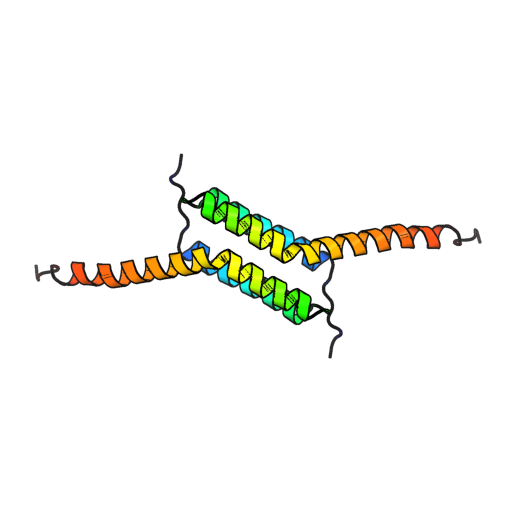GLN B 1 50 ? -7.012 11.203 7.547 1 97.69 50 GLN B O 1
ATOM 993 N N . GLN B 1 51 ? -5.703 9.969 8.914 1 97.31 51 GLN B N 1
ATOM 994 C CA . GLN B 1 51 ? -5.957 10.828 10.062 1 97.31 51 GLN B CA 1
ATOM 995 C C . GLN B 1 51 ? -5.383 12.227 9.844 1 97.31 51 GLN B C 1
ATOM 997 O O . GLN B 1 51 ? -6.031 13.227 10.164 1 97.31 51 GLN B O 1
ATOM 1002 N N . LEU B 1 52 ? -4.164 12.289 9.32 1 96.81 52 LEU B N 1
ATOM 1003 C CA . LEU B 1 52 ? -3.523 13.562 9.031 1 96.81 52 LEU B CA 1
ATOM 1004 C C . LEU B 1 52 ? -4.375 14.391 8.07 1 96.81 52 LEU B C 1
ATOM 1006 O O . LEU B 1 52 ? -4.574 15.594 8.289 1 96.81 52 LEU B O 1
ATOM 1010 N N . LEU B 1 53 ? -4.867 13.805 7.059 1 96.06 53 LEU B N 1
ATOM 1011 C CA . LEU B 1 53 ? -5.746 14.461 6.094 1 96.06 53 LEU B CA 1
ATOM 1012 C C . LEU B 1 53 ? -6.977 15.031 6.781 1 96.06 53 LEU B C 1
ATOM 1014 O O . LEU B 1 53 ? -7.375 16.172 6.508 1 96.06 53 LEU B O 1
ATOM 1018 N N . SER B 1 54 ? -7.547 14.25 7.617 1 95.88 54 SER B N 1
ATOM 1019 C CA . SER B 1 54 ? -8.742 14.664 8.352 1 95.88 54 SER B CA 1
ATOM 1020 C C . SER B 1 54 ? -8.453 15.852 9.258 1 95.88 54 SER B C 1
ATOM 1022 O O . SER B 1 54 ? -9.273 16.766 9.367 1 95.88 54 SER B O 1
ATOM 1024 N N . GLU B 1 55 ? -7.352 15.828 9.922 1 95.12 55 GLU B N 1
ATOM 1025 C CA . GLU B 1 55 ? -6.941 16.906 10.805 1 95.12 55 GLU B CA 1
ATOM 1026 C C . GLU B 1 55 ? -6.734 18.203 10.023 1 95.12 55 GLU B C 1
ATOM 1028 O O . GLU B 1 55 ? -7.133 19.281 10.484 1 95.12 55 GLU B O 1
ATOM 1033 N N . ARG B 1 56 ? -6.152 18.109 8.898 1 94.44 56 ARG B N 1
ATOM 1034 C CA . ARG B 1 56 ? -5.934 19.281 8.062 1 94.44 56 ARG B CA 1
ATOM 1035 C C . ARG B 1 56 ? -7.258 19.844 7.566 1 94.44 56 ARG B C 1
ATOM 1037 O O . ARG B 1 56 ? -7.434 21.062 7.516 1 94.44 56 ARG B O 1
ATOM 1044 N N . LYS B 1 57 ? -8.125 18.984 7.215 1 94.06 57 LYS B N 1
ATOM 1045 C CA . LYS B 1 57 ? -9.453 19.422 6.789 1 94.06 57 LYS B CA 1
ATOM 1046 C C . LYS B 1 57 ? -10.18 20.156 7.91 1 94.06 57 LYS B C 1
ATOM 1048 O O . LYS B 1 57 ? -10.805 21.188 7.684 1 94.06 57 LYS B O 1
ATOM 1053 N N . LYS B 1 58 ? -10.094 19.672 9.086 1 94.25 58 LYS B N 1
ATOM 1054 C CA . LYS B 1 58 ? -10.727 20.281 10.25 1 94.25 58 LYS B CA 1
ATOM 1055 C C . LYS B 1 58 ? -10.125 21.656 10.555 1 94.25 58 LYS B C 1
ATOM 1057 O O . LYS B 1 58 ? -10.844 22.594 10.906 1 94.25 58 LYS B O 1
ATOM 1062 N N . ALA B 1 59 ? -8.828 21.781 10.391 1 91.81 59 ALA B N 1
ATOM 1063 C CA . ALA B 1 59 ? -8.133 23.031 10.656 1 91.81 59 ALA B CA 1
ATOM 1064 C C . ALA B 1 59 ? -8.547 24.109 9.656 1 91.81 59 ALA B C 1
ATOM 1066 O O . ALA B 1 59 ? -8.695 25.281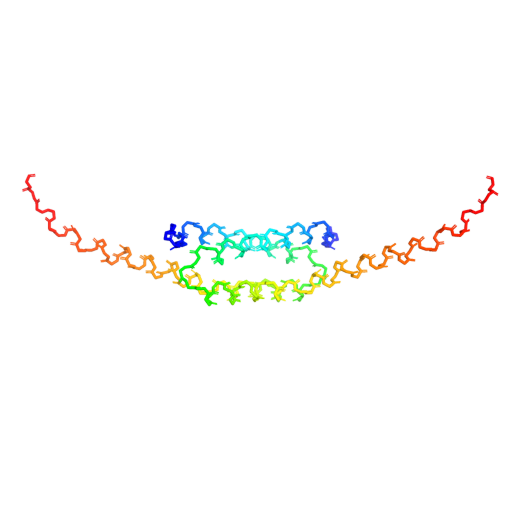 10.016 1 91.81 59 ALA B O 1
ATOM 1067 N N . LEU B 1 60 ? -8.719 23.688 8.445 1 89.12 60 LEU B N 1
ATOM 1068 C CA . LEU B 1 60 ? -9.156 24.625 7.406 1 89.12 60 LEU B CA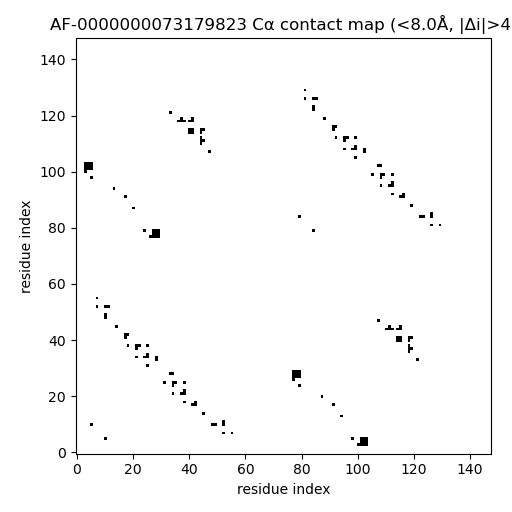 1
ATOM 1069 C C . LEU B 1 60 ? -10.602 25.047 7.645 1 89.12 60 LEU B C 1
ATOM 1071 O O . LEU B 1 60 ? -10.953 26.219 7.418 1 89.12 60 LEU B O 1
ATOM 1075 N N . ASP B 1 61 ? -11.398 24.172 8.039 1 88.94 61 ASP B N 1
ATOM 1076 C CA . ASP B 1 61 ? -12.805 24.453 8.312 1 88.94 61 ASP B CA 1
ATOM 1077 C C . ASP B 1 61 ? -12.953 25.344 9.539 1 88.94 61 ASP B C 1
ATOM 1079 O O . ASP B 1 61 ? -13.805 26.234 9.57 1 88.94 61 ASP B O 1
ATOM 1083 N N . ASP B 1 62 ? -12.133 25.141 10.531 1 84.75 62 ASP B N 1
ATOM 1084 C CA . ASP B 1 62 ? -12.164 25.938 11.758 1 84.75 62 ASP B CA 1
ATOM 1085 C C . ASP B 1 62 ? -11.547 27.312 11.539 1 84.75 62 ASP B C 1
ATOM 1087 O O . ASP B 1 62 ? -11.961 28.281 12.172 1 84.75 62 ASP B O 1
ATOM 1091 N N . GLY B 1 63 ? -10.336 27.453 10.781 1 69.69 63 GLY B N 1
ATOM 1092 C CA . GLY B 1 63 ? -9.758 28.75 10.469 1 69.69 63 GLY B CA 1
ATOM 1093 C C . GLY B 1 63 ? -10.633 29.578 9.547 1 69.69 63 GLY B C 1
ATOM 1094 O O . GLY B 1 63 ? -10.445 30.797 9.438 1 69.69 63 GLY B O 1
ATOM 1095 N N . GLY B 1 64 ? -11.266 29.062 8.625 1 58.56 64 GLY B N 1
ATOM 1096 C CA . GLY B 1 64 ? -12.25 29.828 7.887 1 58.56 64 GLY B CA 1
ATOM 1097 C C . GLY B 1 64 ? -13.234 30.562 8.781 1 58.56 64 GLY B C 1
ATOM 1098 O O . GLY B 1 64 ? -13.883 31.516 8.359 1 58.56 64 GLY B O 1
ATOM 1099 N N . VAL B 1 65 ? -13.422 30.109 9.953 1 54.44 65 VAL B N 1
ATOM 1100 C CA . VAL B 1 65 ? -14.383 30.859 10.758 1 54.44 65 VAL B CA 1
ATOM 1101 C C . VAL B 1 65 ? -13.734 32.125 11.289 1 54.44 65 VAL B C 1
ATOM 1103 O O . VAL B 1 65 ? -14.422 33.125 11.555 1 54.44 65 VAL B O 1
ATOM 1106 N N . LYS B 1 66 ? -12.477 32.281 11.562 1 50.88 66 LYS B N 1
ATOM 1107 C CA . LYS B 1 66 ? -11.969 33.531 12.156 1 50.88 66 LYS B CA 1
ATOM 1108 C C . LYS B 1 66 ? -11.891 34.625 11.117 1 50.88 66 LYS B C 1
ATOM 1110 O O . LYS B 1 66 ? -11.922 35.812 11.469 1 50.88 66 LYS B O 1
ATOM 1115 N N . VAL B 1 67 ? -11.57 34.406 9.805 1 48.16 67 VAL B N 1
ATOM 1116 C CA . VAL B 1 67 ? -11.367 35.594 8.977 1 48.16 67 VAL B CA 1
ATOM 1117 C C . VAL B 1 67 ? -12.719 36.188 8.602 1 48.16 67 VAL B C 1
ATOM 1119 O O . VAL B 1 67 ? -12.773 37.188 7.891 1 48.16 67 VAL B O 1
ATOM 1122 N N . LEU B 1 68 ? -13.758 35.406 8.719 1 45.59 68 LEU B N 1
ATOM 1123 C CA . LEU B 1 68 ? -14.922 36.062 8.148 1 45.59 68 LEU B CA 1
ATOM 1124 C C . LEU B 1 68 ? -15.289 37.312 8.953 1 45.59 68 LEU B C 1
ATOM 1126 O O . LEU B 1 68 ? -16.062 38.156 8.484 1 45.59 68 LEU B O 1
ATOM 1130 N N . GLU B 1 69 ? -15.039 37.281 10.172 1 40.28 69 GLU B N 1
ATOM 1131 C CA . GLU B 1 69 ? -15.703 38.438 10.781 1 40.28 69 GLU B CA 1
ATOM 1132 C C . GLU B 1 69 ? -14.969 39.719 10.445 1 40.28 69 GLU B C 1
ATOM 1134 O O . GLU B 1 69 ? -15.547 40.812 10.523 1 40.28 69 GLU B O 1
ATOM 1139 N N . ASP B 1 70 ? -13.562 39.75 10.422 1 38.12 70 ASP B N 1
ATOM 1140 C CA . ASP B 1 70 ? -13.047 41.125 10.453 1 38.12 70 ASP B CA 1
ATOM 1141 C C . ASP B 1 70 ? -13.117 41.781 9.07 1 38.12 70 ASP B C 1
ATOM 1143 O O . ASP B 1 70 ? -12.492 42.812 8.828 1 38.12 70 ASP B O 1
ATOM 1147 N N . GLY B 1 71 ? -13.438 41.094 7.996 1 35.38 71 GLY B N 1
ATOM 1148 C CA . GLY B 1 71 ? -13.609 41.812 6.746 1 35.38 71 GLY B CA 1
ATOM 1149 C C . GLY B 1 71 ? -14.648 42.906 6.84 1 35.38 71 GLY B C 1
ATOM 1150 O O . GLY B 1 71 ? -15.844 42.656 6.66 1 35.38 71 GLY B O 1
ATOM 1151 N N . ASP B 1 72 ? -14.672 43.812 7.816 1 36.12 72 ASP B N 1
ATOM 1152 C CA . ASP B 1 72 ? -15.445 45.031 7.695 1 36.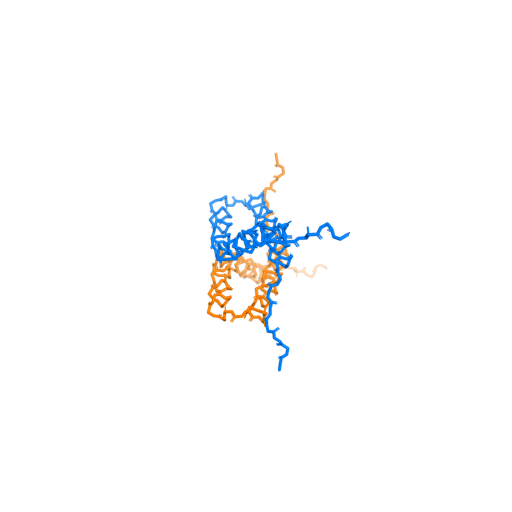12 72 ASP B CA 1
ATOM 1153 C C . ASP B 1 72 ? -15.195 45.719 6.352 1 36.12 72 ASP B C 1
ATOM 1155 O O . ASP B 1 72 ? -14.117 45.562 5.77 1 36.12 72 ASP B O 1
ATOM 1159 N N . VAL B 1 73 ? -16.281 46.5 5.707 1 40.5 73 VAL B N 1
ATOM 1160 C CA . VAL B 1 73 ? -16.906 47.312 4.652 1 40.5 73 VAL B CA 1
ATOM 1161 C C . VAL B 1 73 ? -16.047 48.531 4.367 1 40.5 73 VAL B C 1
ATOM 1163 O O . VAL B 1 73 ? -15.898 49.406 5.23 1 40.5 73 VAL B O 1
ATOM 1166 N N . LYS B 1 74 ? -14.516 48.375 4.082 1 32.69 74 LYS B N 1
ATOM 1167 C CA . LYS B 1 74 ? -14.211 49.625 3.414 1 32.69 74 LYS B CA 1
ATOM 1168 C C . LYS B 1 74 ? -14.703 49.625 1.97 1 32.69 74 LYS B C 1
ATOM 1170 O O . LYS B 1 74 ? -14.688 48.594 1.309 1 32.69 74 LYS B O 1
#

pLDDT: mean 87.53, std 19.68, range [30.59, 98.88]

Solvent-accessible surface area (backbone atoms only — not comparable to full-atom values): 8245 Å² total; per-residue (Å²): 124,86,78,55,60,68,52,64,66,56,52,54,52,53,52,51,49,52,50,51,54,35,49,50,39,44,69,20,34,76,50,54,67,59,29,48,52,26,38,53,38,34,55,58,34,44,42,69,56,56,50,48,47,51,52,52,52,51,49,53,60,56,54,58,56,62,61,60,67,70,68,68,88,122,124,84,79,55,59,70,51,64,67,56,53,53,53,51,51,51,49,52,51,50,55,34,49,52,38,44,69,20,35,78,50,55,67,60,27,47,50,26,36,54,40,35,56,57,37,43,42,70,55,56,50,51,46,51,52,52,52,50,49,52,61,58,53,58,58,64,61,61,67,72,70,68,91,125

Sequence (148 aa):
MPEKHISSDFIKTTMNMLTFIMDRYVTNDQNPKRSSLAKKNVLKAMSSYQQLLSERKKALDDGGVKVLEDGDVKMPEKHISSDFIKTTMNMLTFIMDRYVTNDQNPKRSSLAKKNVLKAMSSYQQLLSERKKALDDGGVKVLEDGDVK

Foldseek 3Di:
DPDDDDDLVNLVVVLVVLLVVLVVCCVPPPDNVVSVVVSVVVNVVSVVVVVVSVVVVVVVVVVVVVPVPPPDDD/DPDDDDDLVNLVVVLVVLLVVLVVCCVPPPDNVVSVVVSVVVNVVSVVVVVVSVVVVVVVVVVVVVPVPPPDDD

Organism: Anisakis simplex (NCBI:txid6269)

Nearest PDB structures (foldseek):
  3etx-assembly3_C  TM=6.728E-01  e=9.046E+00  Fusobacterium nucleatum
  4v5s-assembly1_AO  TM=3.950E-01  e=2.747E+00  Thermus thermophilus HB8
  7lbm-assembly1_q  TM=4.908E-01  e=9.046E+00  Homo sapiens
  7qv2-assembly1_o  TM=3.777E-01  e=6.497E+00  Bacillus subtilis subsp. subtilis str. 168
  3etx-assembly3_C  TM=6.708E-01  e=9.046E+00  Fusobacterium nucleatum

Radius of gyration: 22.68 Å; Cα contacts (8 Å, |Δi|>4): 91; chains: 2; bounding box: 36×86×48 Å

Secondary structure (DSSP, 8-state):
-PPP---HHHHHHHHHHHHHHHHHHHHH-S-HHHHHHHHHHHHHHTHHHHHHHHHHHHHHHHHHHHHHH-----/-PPP---HHHHHHHHHHHHHHHHHHHHH-S-HHHHHHHHHHHHHHTHHHHHHHHHHHHHHHHHTTTTTTS----